Protein AF-A0A925YEY4-F1 (afdb_monomer_lite)

Radius of gyration: 25.32 Å; chains: 1; bounding box: 48×54×78 Å

Foldseek 3Di:
DDDDDDDDDDDDDDPPPPVPPPPDPLPPQAWAWEAEPLQRDIDGDGQADPVRHGDPCSQVVVQQSVADSVPRDGDRDDVVVSVVVVVVRSVVDPDHHYDD

Secondary structure (DSSP, 8-state):
---------------------------TTPPEEEEETTTTEEEEE-SB-TTSPBPTTHHHHHHHHTS-TTT----PPPHHHHHHHHHHHHHSTTPEEEE-

Sequence (100 aa):
MSGGPAQAAGSKTAAGSKNNKAARPQNRNAPIELYAVNSKETLRLRLRDDKGRPMRGVQKRFDALMRCHYTKKQHPMNPRLVRMLFQIGKHYPGRRIEVV

pLDDT: mean 78.92, std 19.23, range [35.88, 95.75]

Structure (mmCIF, N/CA/C/O backbone):
data_AF-A0A925YEY4-F1
#
_entry.id   AF-A0A925YEY4-F1
#
loop_
_atom_site.group_PDB
_atom_site.id
_atom_site.type_symbol
_atom_site.label_atom_id
_atom_site.label_alt_id
_atom_site.label_comp_id
_atom_site.label_asym_id
_atom_site.label_entity_id
_atom_site.label_seq_id
_atom_site.pdbx_PDB_ins_code
_atom_site.Cartn_x
_atom_site.Cartn_y
_atom_site.Cartn_z
_atom_site.occupancy
_atom_site.B_iso_or_equiv
_atom_site.auth_seq_id
_atom_site.auth_comp_id
_atom_site.auth_asym_id
_atom_site.auth_atom_id
_atom_site.pdbx_PDB_model_num
ATOM 1 N N . MET A 1 1 ? -36.915 -42.836 -62.210 1.00 45.84 1 MET A N 1
ATOM 2 C CA . MET A 1 1 ? -35.651 -43.604 -62.171 1.00 45.84 1 MET A CA 1
ATOM 3 C C . MET A 1 1 ? -34.549 -42.555 -62.143 1.00 45.84 1 MET A C 1
ATOM 5 O O . MET A 1 1 ? -34.510 -41.777 -63.076 1.00 45.84 1 MET A O 1
ATOM 9 N N . SER A 1 2 ? -33.742 -42.318 -61.115 1.00 45.28 2 SER A N 1
ATOM 10 C CA . SER A 1 2 ? -33.230 -43.139 -60.011 1.00 45.28 2 SER A CA 1
ATOM 11 C C . SER A 1 2 ? -32.613 -42.138 -59.009 1.00 45.28 2 SER A C 1
ATOM 13 O O . SER A 1 2 ? -31.981 -41.186 -59.444 1.00 45.28 2 SER A O 1
ATOM 15 N N . GLY A 1 3 ? -32.930 -42.180 -57.714 1.00 39.31 3 GLY A N 1
ATOM 16 C CA . GLY A 1 3 ? -32.018 -42.743 -56.708 1.00 39.31 3 GLY A CA 1
ATOM 17 C C . GLY A 1 3 ? -31.204 -41.661 -55.970 1.00 39.31 3 GLY A C 1
ATOM 18 O O . GLY A 1 3 ? -30.308 -41.064 -56.552 1.00 39.31 3 GLY A O 1
ATOM 19 N N . GLY A 1 4 ? -31.507 -41.423 -54.684 1.00 41.28 4 GLY A N 1
ATOM 20 C CA . GLY A 1 4 ? -30.571 -40.782 -53.739 1.00 41.28 4 GLY A CA 1
ATOM 21 C C . GLY A 1 4 ? -29.396 -41.719 -53.387 1.00 41.28 4 GLY A C 1
ATOM 22 O O . GLY A 1 4 ? -29.398 -42.863 -53.847 1.00 41.28 4 GLY A O 1
ATOM 23 N N . PRO A 1 5 ? -28.418 -41.296 -52.554 1.00 49.44 5 PRO A N 1
ATOM 24 C CA . PRO A 1 5 ? -28.714 -41.080 -51.136 1.00 49.44 5 PRO A CA 1
ATOM 25 C C . PRO A 1 5 ? -27.963 -39.921 -50.445 1.00 49.44 5 PRO A C 1
ATOM 27 O O . PRO A 1 5 ? -27.042 -39.300 -50.967 1.00 49.44 5 PRO A O 1
ATOM 30 N N . ALA A 1 6 ? -28.405 -39.681 -49.213 1.00 50.56 6 ALA A N 1
ATOM 31 C CA . ALA A 1 6 ? -27.840 -38.805 -48.201 1.00 50.56 6 ALA A CA 1
ATOM 32 C C . ALA A 1 6 ? -26.397 -39.146 -47.786 1.00 50.56 6 ALA A C 1
ATOM 34 O O . ALA A 1 6 ? -25.997 -40.307 -47.800 1.00 50.56 6 ALA A O 1
ATOM 35 N N . GLN A 1 7 ? -25.683 -38.128 -47.301 1.00 47.88 7 GLN A N 1
ATOM 36 C CA . GLN A 1 7 ? -24.586 -38.178 -46.323 1.00 47.88 7 GLN A CA 1
ATOM 37 C C . GLN A 1 7 ? -24.325 -36.731 -45.875 1.00 47.88 7 GLN A C 1
ATOM 39 O O . GLN A 1 7 ? -24.408 -35.821 -46.689 1.00 47.88 7 GLN A O 1
ATOM 44 N N . ALA A 1 8 ? -23.933 -36.378 -44.663 1.00 41.59 8 ALA A N 1
ATOM 45 C CA . ALA A 1 8 ? -23.978 -36.929 -43.316 1.00 41.59 8 ALA A CA 1
ATOM 46 C C . ALA A 1 8 ? -23.370 -35.801 -42.455 1.00 41.59 8 ALA A C 1
ATOM 48 O O . ALA A 1 8 ? -22.566 -35.000 -42.939 1.00 41.59 8 ALA A O 1
ATOM 49 N N . ALA A 1 9 ? -23.792 -35.703 -41.199 1.00 48.94 9 ALA A N 1
ATOM 50 C CA . ALA A 1 9 ? -23.377 -34.662 -40.273 1.00 48.94 9 ALA A CA 1
ATOM 51 C C . ALA A 1 9 ? -21.848 -34.579 -40.107 1.00 48.94 9 ALA A C 1
ATOM 53 O O . ALA A 1 9 ? -21.167 -35.586 -39.932 1.00 48.94 9 ALA A O 1
ATOM 54 N N . GLY A 1 10 ? -21.330 -33.350 -40.090 1.00 35.88 10 GLY A N 1
ATOM 55 C CA . GLY A 1 10 ? -19.942 -33.038 -39.761 1.00 35.88 10 GLY A CA 1
ATOM 56 C C . GLY A 1 10 ? -19.889 -31.923 -38.726 1.00 35.88 10 GLY A C 1
ATOM 57 O O . GLY A 1 10 ? -19.639 -30.765 -39.053 1.00 35.88 10 GLY A O 1
ATOM 58 N N . SER A 1 11 ? -20.159 -32.274 -37.472 1.00 49.59 11 SER A N 1
ATOM 59 C CA . SER A 1 11 ? -19.961 -31.444 -36.286 1.00 49.59 11 SER A CA 1
ATOM 60 C C . SER A 1 11 ? -18.496 -31.014 -36.167 1.00 49.59 11 SER A C 1
ATOM 62 O O . SER A 1 11 ? -17.648 -31.779 -35.708 1.00 49.59 11 SER A O 1
ATOM 64 N N . LYS A 1 12 ? -18.186 -29.774 -36.565 1.00 51.09 12 LYS A N 1
ATOM 65 C CA . LYS A 1 12 ? -16.891 -29.153 -36.271 1.00 51.09 12 LYS A CA 1
ATOM 66 C C . LYS A 1 12 ? -16.911 -28.638 -34.836 1.00 51.09 12 LYS A C 1
ATOM 68 O O . LYS A 1 12 ? -17.410 -27.559 -34.537 1.00 51.09 12 LYS A O 1
ATOM 73 N N . THR A 1 13 ? -16.394 -29.499 -33.968 1.00 43.62 13 THR A N 1
ATOM 74 C CA . THR A 1 13 ? -15.863 -29.248 -32.627 1.00 43.62 13 THR A CA 1
ATOM 75 C C . THR A 1 13 ? -15.491 -27.791 -32.371 1.00 43.62 13 THR A C 1
ATOM 77 O O . THR A 1 13 ? -14.644 -27.222 -33.063 1.00 43.62 13 THR A O 1
ATOM 80 N N . ALA A 1 14 ? -16.099 -27.237 -31.319 1.00 44.69 14 ALA A N 1
ATOM 81 C CA . ALA A 1 14 ? -15.724 -25.981 -30.696 1.00 44.69 14 ALA A CA 1
ATOM 82 C C . ALA A 1 14 ? -14.203 -25.922 -30.518 1.00 44.69 14 ALA A C 1
ATOM 84 O O . ALA A 1 14 ? -13.605 -26.736 -29.811 1.00 44.69 14 ALA A O 1
ATOM 85 N N . ALA A 1 15 ? -13.587 -24.955 -31.194 1.00 40.59 15 ALA A N 1
ATOM 86 C CA . ALA A 1 15 ? -12.189 -24.629 -31.022 1.00 40.59 15 ALA A CA 1
ATOM 87 C C . ALA A 1 15 ? -11.979 -24.223 -29.561 1.00 40.59 15 ALA A C 1
ATOM 89 O O . ALA A 1 15 ? -12.335 -23.121 -29.142 1.00 40.59 15 ALA A O 1
ATOM 90 N N . GLY A 1 16 ? -11.425 -25.144 -28.773 1.00 40.12 16 GLY A N 1
ATOM 91 C CA . GLY A 1 16 ? -10.897 -24.847 -27.456 1.00 40.12 16 GLY A CA 1
ATOM 92 C C . GLY A 1 16 ? -9.858 -23.746 -27.609 1.00 40.12 16 GLY A C 1
ATOM 93 O O . GLY A 1 16 ? -8.736 -23.998 -28.049 1.00 40.12 16 GLY A O 1
ATOM 94 N N . SER A 1 17 ? -10.252 -22.521 -27.266 1.00 43.72 17 SER A N 1
ATOM 95 C CA . SER A 1 17 ? -9.368 -21.369 -27.160 1.00 43.72 17 SER A CA 1
ATOM 96 C C . SER A 1 17 ? -8.375 -21.642 -26.034 1.00 43.72 17 SER A C 1
ATOM 98 O O . SER A 1 17 ? -8.573 -21.237 -24.886 1.00 43.72 17 SER A O 1
ATOM 100 N N . LYS A 1 18 ? -7.294 -22.357 -26.364 1.00 47.91 18 LYS A N 1
ATOM 101 C CA . LYS A 1 18 ? -6.075 -22.426 -25.563 1.00 47.91 18 LYS A CA 1
ATOM 102 C C . LYS A 1 18 ? -5.506 -21.020 -25.537 1.00 47.91 18 LYS A C 1
ATOM 104 O O . LYS A 1 18 ? -4.724 -20.622 -26.395 1.00 47.91 18 LYS A O 1
ATOM 109 N N . ASN A 1 19 ? -5.970 -20.251 -24.560 1.00 55.56 19 ASN A N 1
ATOM 110 C CA . ASN A 1 19 ? -5.469 -18.929 -24.266 1.00 55.56 19 ASN A CA 1
ATOM 111 C C . ASN A 1 19 ? -4.067 -19.127 -23.679 1.00 55.56 19 ASN A C 1
ATOM 113 O O . ASN A 1 19 ? -3.882 -19.187 -22.463 1.00 55.56 19 ASN A O 1
ATOM 117 N N . ASN A 1 20 ? -3.090 -19.328 -24.566 1.00 48.06 20 ASN A N 1
ATOM 118 C CA . ASN A 1 20 ? -1.677 -19.265 -24.251 1.00 48.06 20 ASN A CA 1
ATOM 119 C C . ASN A 1 20 ? -1.435 -17.851 -23.733 1.00 48.06 20 ASN A C 1
ATOM 121 O O . ASN A 1 20 ? -1.183 -16.924 -24.501 1.00 48.06 20 ASN A O 1
ATOM 125 N N . LYS A 1 21 ? -1.552 -17.673 -22.414 1.00 54.69 21 LYS A N 1
ATOM 126 C CA . LYS A 1 21 ? -1.031 -16.501 -21.725 1.00 54.69 21 LYS A CA 1
ATOM 127 C C . LYS A 1 21 ? 0.481 -16.583 -21.857 1.00 54.69 21 LYS A C 1
ATOM 129 O O . LYS A 1 21 ? 1.165 -17.062 -20.958 1.00 54.69 21 LYS A O 1
ATOM 134 N N . ALA A 1 22 ? 0.982 -16.158 -23.015 1.00 52.88 22 ALA A N 1
ATOM 135 C CA . ALA A 1 22 ? 2.379 -15.845 -23.212 1.00 52.88 22 ALA A CA 1
ATOM 136 C C . ALA A 1 22 ? 2.788 -14.987 -22.017 1.00 52.88 22 ALA A C 1
ATOM 138 O O . ALA A 1 22 ? 2.128 -13.983 -21.722 1.00 52.88 22 ALA A O 1
ATOM 139 N N . ALA A 1 23 ? 3.793 -15.450 -21.273 1.00 56.84 23 ALA A N 1
ATOM 140 C CA . ALA A 1 23 ? 4.321 -14.743 -20.124 1.00 56.84 23 ALA A CA 1
ATOM 141 C C . ALA A 1 23 ? 4.747 -13.353 -20.603 1.00 56.84 23 ALA A C 1
ATOM 143 O O . ALA A 1 23 ? 5.782 -13.185 -21.247 1.00 56.84 23 ALA A O 1
ATOM 144 N N . ARG A 1 24 ? 3.876 -12.362 -20.379 1.00 58.72 24 ARG A N 1
ATOM 145 C CA . ARG A 1 24 ? 4.124 -10.975 -20.765 1.00 58.72 24 ARG A CA 1
ATOM 146 C C . ARG A 1 24 ? 5.433 -10.580 -20.082 1.00 58.72 24 ARG A C 1
ATOM 148 O O . ARG A 1 24 ? 5.557 -10.861 -18.887 1.00 58.72 24 ARG A O 1
ATOM 155 N N . PRO A 1 25 ? 6.398 -9.972 -20.796 1.00 54.78 25 PRO A N 1
ATOM 156 C CA . PRO A 1 25 ? 7.690 -9.630 -20.221 1.00 54.78 25 PRO A CA 1
ATOM 157 C C . PRO A 1 25 ? 7.462 -8.892 -18.906 1.00 54.78 25 PRO A C 1
ATOM 159 O O . PRO A 1 25 ? 6.730 -7.900 -18.854 1.00 54.78 25 PRO A O 1
ATOM 162 N N . GLN A 1 26 ? 8.013 -9.457 -17.833 1.00 58.47 26 GLN A N 1
ATOM 163 C CA . GLN A 1 26 ? 7.749 -9.040 -16.464 1.00 58.47 26 GLN A CA 1
ATOM 164 C C . GLN A 1 26 ? 8.332 -7.638 -16.295 1.00 58.47 26 GLN A C 1
ATOM 166 O O . GLN A 1 26 ? 9.527 -7.468 -16.037 1.00 58.47 26 GLN A O 1
ATOM 171 N N . ASN A 1 27 ? 7.502 -6.617 -16.534 1.00 63.75 27 ASN A N 1
ATOM 172 C CA . ASN A 1 27 ? 7.915 -5.231 -16.412 1.00 63.75 27 ASN A CA 1
ATOM 173 C C . ASN A 1 27 ? 8.478 -5.064 -15.000 1.00 63.75 27 ASN A C 1
ATOM 175 O O . ASN A 1 27 ? 7.792 -5.306 -14.006 1.00 63.75 27 ASN A O 1
ATOM 179 N N . ARG A 1 28 ? 9.760 -4.695 -14.908 1.00 66.50 28 ARG A N 1
ATOM 180 C CA . ARG A 1 28 ? 10.477 -4.603 -13.630 1.00 66.50 28 ARG A CA 1
ATOM 181 C C . ARG A 1 28 ? 9.803 -3.628 -12.657 1.00 66.50 28 ARG A C 1
ATOM 183 O O . ARG A 1 28 ? 10.017 -3.775 -11.455 1.00 66.50 28 ARG A O 1
ATOM 190 N N . ASN A 1 29 ? 8.988 -2.707 -13.182 1.00 72.44 29 ASN A N 1
ATOM 191 C CA . ASN A 1 29 ? 8.201 -1.713 -12.458 1.00 72.44 29 ASN A CA 1
ATOM 192 C C . ASN A 1 29 ? 6.682 -1.977 -12.518 1.00 72.44 29 ASN A C 1
ATOM 194 O O . ASN A 1 29 ? 5.898 -1.046 -12.311 1.00 72.44 29 ASN A O 1
ATOM 198 N N . ALA A 1 30 ? 6.251 -3.207 -12.819 1.00 82.75 30 ALA A N 1
ATOM 199 C CA . ALA A 1 30 ? 4.836 -3.557 -12.801 1.00 82.75 30 ALA A CA 1
ATOM 200 C C . ALA A 1 30 ? 4.218 -3.222 -11.426 1.00 82.75 30 ALA A C 1
ATOM 202 O O . ALA A 1 30 ? 4.838 -3.509 -10.396 1.00 82.75 30 ALA A O 1
ATOM 203 N N . PRO A 1 31 ? 3.027 -2.599 -11.390 1.00 89.38 31 PRO A N 1
ATOM 204 C CA . PRO A 1 31 ? 2.299 -2.410 -10.144 1.00 89.38 31 PRO A CA 1
ATOM 205 C C . PRO A 1 31 ? 1.958 -3.766 -9.526 1.00 89.38 31 PRO A C 1
ATOM 207 O O . PRO A 1 31 ? 1.555 -4.682 -10.241 1.00 89.38 31 PRO A O 1
ATOM 210 N N . ILE A 1 32 ? 2.067 -3.866 -8.204 1.00 91.88 32 ILE A N 1
ATOM 211 C CA . ILE A 1 32 ? 1.496 -4.988 -7.451 1.00 91.88 32 ILE A CA 1
ATOM 212 C C . ILE A 1 32 ? 0.168 -4.554 -6.829 1.00 91.88 32 ILE A C 1
ATOM 214 O O . ILE A 1 32 ? -0.006 -3.377 -6.502 1.00 91.88 32 ILE A O 1
ATOM 218 N N . GLU A 1 33 ? -0.768 -5.482 -6.662 1.00 94.88 33 GLU A N 1
ATOM 219 C CA . GLU A 1 33 ? -2.064 -5.202 -6.040 1.00 94.88 33 GLU A CA 1
ATOM 220 C C . GLU A 1 33 ? -2.077 -5.714 -4.598 1.00 94.88 33 GLU A C 1
ATOM 222 O O . GLU A 1 33 ? -1.844 -6.896 -4.347 1.00 94.88 33 GLU A O 1
ATOM 227 N N . LEU A 1 34 ? -2.339 -4.811 -3.655 1.00 94.88 34 LEU A N 1
ATOM 228 C CA . LEU A 1 34 ? -2.584 -5.103 -2.246 1.00 94.88 34 LEU A CA 1
ATOM 229 C C . LEU A 1 34 ? -4.076 -4.929 -1.979 1.00 94.88 34 LEU A C 1
ATOM 231 O O . LEU A 1 34 ? -4.633 -3.884 -2.313 1.00 94.88 34 LEU A O 1
ATOM 235 N N . TYR A 1 35 ? -4.709 -5.920 -1.369 1.00 95.75 35 TYR A N 1
ATOM 236 C CA . TYR A 1 35 ? -6.112 -5.885 -0.980 1.00 95.75 35 TYR A CA 1
ATOM 237 C C . TYR A 1 35 ? -6.221 -6.014 0.537 1.00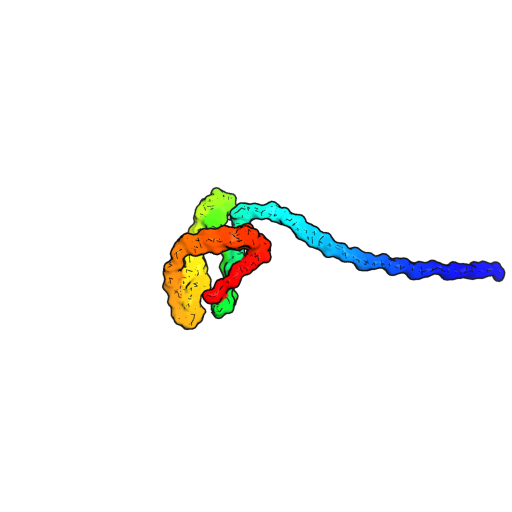 95.75 35 TYR A C 1
ATOM 239 O O . TYR A 1 35 ? -5.833 -7.033 1.102 1.00 95.75 35 TYR A O 1
ATOM 247 N N . ALA A 1 36 ? -6.737 -4.983 1.197 1.00 94.38 36 ALA A N 1
ATOM 248 C CA . ALA A 1 36 ? -7.014 -5.011 2.622 1.00 94.38 36 ALA A CA 1
ATOM 249 C C . ALA A 1 36 ? -8.394 -5.636 2.853 1.00 94.38 36 ALA A C 1
ATOM 251 O O . ALA A 1 36 ? -9.420 -5.047 2.512 1.00 94.38 36 ALA A O 1
ATOM 252 N N . VAL A 1 37 ? -8.423 -6.832 3.435 1.00 92.81 37 VAL A N 1
ATOM 253 C CA . VAL A 1 37 ? -9.643 -7.638 3.593 1.00 92.81 37 VAL A CA 1
ATOM 254 C C . VAL A 1 37 ? -10.636 -6.950 4.527 1.00 92.81 37 VAL A C 1
ATOM 256 O O . VAL A 1 37 ? -11.823 -6.858 4.220 1.00 92.81 37 VAL A O 1
ATOM 259 N N . ASN A 1 38 ? -10.130 -6.401 5.631 1.00 90.81 38 ASN A N 1
ATOM 260 C CA . ASN A 1 38 ? -10.944 -5.781 6.672 1.00 90.81 38 ASN A CA 1
ATOM 261 C C . ASN A 1 38 ? -11.581 -4.453 6.234 1.00 90.81 38 ASN A C 1
ATOM 263 O O . ASN A 1 38 ? -12.722 -4.166 6.588 1.00 90.81 38 ASN A O 1
ATOM 267 N N . SER A 1 39 ? -10.866 -3.634 5.458 1.00 89.69 39 SER A N 1
ATOM 268 C CA . SER A 1 39 ? -11.372 -2.346 4.961 1.00 89.69 39 SER A CA 1
ATOM 269 C C . SER A 1 39 ? -11.973 -2.424 3.556 1.00 89.69 39 SER A C 1
ATOM 271 O O . SER A 1 39 ? -12.581 -1.453 3.113 1.00 89.69 39 SER A O 1
ATOM 273 N N . LYS A 1 40 ? -11.830 -3.563 2.862 1.00 92.81 40 LYS A N 1
ATOM 274 C CA . LYS A 1 40 ? -12.184 -3.759 1.444 1.00 92.81 40 LYS A CA 1
ATOM 275 C C . LYS A 1 40 ? -11.517 -2.735 0.516 1.00 92.81 40 LYS A C 1
ATOM 277 O O . LYS A 1 40 ? -12.048 -2.390 -0.538 1.00 92.81 40 LYS A O 1
ATOM 282 N N . GLU A 1 41 ? -10.341 -2.245 0.901 1.00 93.38 41 GLU A N 1
ATOM 283 C CA . GLU A 1 41 ? -9.572 -1.268 0.131 1.00 93.38 41 GLU A CA 1
ATOM 284 C C . GLU A 1 41 ? -8.525 -1.955 -0.739 1.00 93.38 41 GLU A C 1
ATOM 286 O O . GLU A 1 41 ? -7.937 -2.966 -0.364 1.00 93.38 41 GLU A O 1
ATOM 291 N N . THR A 1 42 ? -8.264 -1.385 -1.914 1.00 94.94 42 THR A N 1
ATOM 292 C CA . THR A 1 42 ? -7.230 -1.882 -2.825 1.00 94.94 42 THR A CA 1
ATOM 293 C C . THR A 1 42 ? -6.184 -0.805 -3.065 1.00 94.94 42 THR A C 1
ATOM 295 O O . THR A 1 42 ? -6.513 0.327 -3.418 1.00 94.94 42 THR A O 1
ATOM 298 N N . LEU A 1 43 ? -4.909 -1.166 -2.936 1.00 94.25 43 LEU A N 1
ATOM 299 C CA . LEU A 1 43 ? -3.773 -0.314 -3.259 1.00 94.25 43 LEU A CA 1
ATOM 300 C C . LEU A 1 43 ? -2.944 -0.940 -4.380 1.00 94.25 43 LEU A C 1
ATOM 302 O O . LEU A 1 43 ? -2.350 -2.005 -4.226 1.00 94.25 43 LEU A O 1
ATOM 306 N N . ARG A 1 44 ? -2.832 -0.218 -5.497 1.00 93.25 44 ARG A N 1
ATOM 307 C CA . ARG A 1 44 ? -1.859 -0.522 -6.551 1.00 93.25 44 ARG A CA 1
ATOM 308 C C . ARG A 1 44 ? -0.515 0.100 -6.196 1.00 93.25 44 ARG A C 1
ATOM 310 O O . ARG A 1 44 ? -0.320 1.308 -6.344 1.00 93.25 44 ARG A O 1
ATOM 317 N N . LEU A 1 45 ? 0.408 -0.715 -5.704 1.00 90.50 45 LEU A N 1
ATOM 318 C CA . LEU A 1 45 ? 1.721 -0.270 -5.258 1.00 90.50 45 LEU A CA 1
ATOM 319 C C . LEU A 1 45 ? 2.711 -0.240 -6.428 1.00 90.50 45 LEU A C 1
ATOM 321 O O . LEU A 1 45 ? 3.011 -1.263 -7.042 1.00 90.50 45 LEU A O 1
ATOM 325 N N . ARG A 1 46 ? 3.274 0.945 -6.684 1.00 90.12 46 ARG A N 1
ATOM 326 C CA . ARG A 1 46 ? 4.437 1.167 -7.557 1.00 90.12 46 ARG A CA 1
ATOM 327 C C . ARG A 1 46 ? 5.497 1.922 -6.769 1.00 90.12 46 ARG A C 1
ATOM 329 O O . ARG A 1 46 ? 5.198 2.953 -6.174 1.00 90.12 46 ARG A O 1
ATOM 336 N N . LEU A 1 47 ? 6.732 1.423 -6.764 1.00 87.31 47 LEU A N 1
ATOM 337 C CA . LEU A 1 47 ? 7.842 2.092 -6.069 1.00 87.31 47 LEU A CA 1
ATOM 338 C C . LEU A 1 47 ? 8.539 3.149 -6.924 1.00 87.31 47 LEU A C 1
ATOM 340 O O . LEU A 1 47 ? 9.154 4.066 -6.380 1.00 87.31 47 LEU A O 1
ATOM 344 N N . ARG A 1 48 ? 8.476 3.007 -8.249 1.00 88.44 48 ARG A N 1
ATOM 345 C CA . ARG A 1 48 ? 9.159 3.878 -9.204 1.00 88.44 48 ARG A CA 1
ATOM 346 C C . ARG A 1 48 ? 8.198 4.358 -10.284 1.00 88.44 48 ARG A C 1
ATOM 348 O O . ARG A 1 48 ? 7.298 3.613 -10.682 1.00 88.44 48 ARG A O 1
ATOM 355 N N . ASP A 1 49 ? 8.401 5.593 -10.725 1.00 84.19 49 ASP A N 1
ATOM 356 C CA . ASP A 1 49 ? 7.727 6.150 -11.896 1.00 84.19 49 ASP A CA 1
ATOM 357 C C . ASP A 1 49 ? 8.297 5.560 -13.201 1.00 84.19 49 ASP A C 1
ATOM 359 O O . ASP A 1 49 ? 9.217 4.732 -13.194 1.00 84.19 49 ASP A O 1
ATOM 363 N N . ASP A 1 50 ? 7.746 5.990 -14.335 1.00 82.81 50 ASP A N 1
ATOM 364 C CA . ASP A 1 50 ? 8.192 5.543 -15.659 1.00 82.81 50 ASP A CA 1
ATOM 365 C C . ASP A 1 50 ? 9.612 6.036 -16.008 1.00 82.81 50 ASP A C 1
ATOM 367 O O . ASP A 1 50 ? 10.292 5.435 -16.834 1.00 82.81 50 ASP A O 1
ATOM 371 N N . LYS A 1 51 ? 10.100 7.078 -15.322 1.00 82.75 51 LYS A N 1
ATOM 372 C CA . LYS A 1 51 ? 11.461 7.632 -15.423 1.00 82.75 51 LYS A CA 1
ATOM 373 C C . LYS A 1 51 ? 12.431 7.004 -14.407 1.00 82.75 51 LYS A C 1
ATOM 375 O O . LYS A 1 51 ? 13.569 7.454 -14.285 1.00 82.75 51 LYS A O 1
ATOM 380 N N . GLY A 1 52 ? 12.000 5.988 -13.653 1.00 80.12 52 GLY A N 1
ATOM 381 C CA . GLY A 1 52 ? 12.796 5.296 -12.638 1.00 80.12 52 GLY A CA 1
ATOM 382 C C . GLY A 1 52 ? 12.959 6.037 -11.304 1.00 80.12 52 GLY A C 1
ATOM 383 O O . GLY A 1 52 ? 13.660 5.535 -10.421 1.00 80.12 52 GLY A O 1
ATOM 384 N N . ARG A 1 53 ? 12.312 7.191 -11.111 1.00 86.38 53 ARG A N 1
ATOM 385 C CA . ARG A 1 53 ? 12.387 7.976 -9.870 1.00 86.38 53 ARG A CA 1
ATOM 386 C C . ARG A 1 53 ? 11.509 7.354 -8.781 1.00 86.38 53 ARG A C 1
ATOM 388 O O . ARG A 1 53 ? 10.446 6.820 -9.098 1.00 86.38 53 ARG A O 1
ATOM 395 N N . PRO A 1 54 ? 11.897 7.434 -7.495 1.00 86.62 54 PRO A N 1
ATOM 396 C CA . PRO A 1 54 ? 11.049 6.988 -6.394 1.00 86.62 54 PRO A CA 1
ATOM 397 C C . PRO A 1 54 ? 9.687 7.692 -6.408 1.00 86.62 54 PRO A C 1
ATOM 399 O O . PRO A 1 54 ? 9.611 8.922 -6.447 1.00 86.62 54 PRO A O 1
ATOM 402 N N . MET A 1 55 ? 8.603 6.919 -6.350 1.00 88.25 55 MET A N 1
ATOM 403 C CA . MET A 1 55 ? 7.253 7.472 -6.366 1.00 88.25 55 MET A CA 1
ATOM 404 C C . MET A 1 55 ? 6.939 8.144 -5.020 1.00 88.25 55 MET A C 1
ATOM 406 O O . MET A 1 55 ? 6.981 7.521 -3.955 1.00 88.25 55 MET A O 1
ATOM 410 N N . ARG A 1 56 ? 6.621 9.442 -5.056 1.00 87.88 56 ARG A N 1
ATOM 411 C CA . ARG A 1 56 ? 6.298 10.221 -3.853 1.00 87.88 56 ARG A CA 1
ATOM 412 C C . ARG A 1 56 ? 4.958 9.787 -3.251 1.00 87.88 56 ARG A C 1
ATOM 414 O O . ARG A 1 56 ? 3.994 9.502 -3.959 1.00 87.88 56 ARG A O 1
ATOM 421 N N . GLY A 1 57 ? 4.892 9.758 -1.920 1.00 89.81 57 GLY A N 1
ATOM 422 C CA . GLY A 1 57 ? 3.657 9.476 -1.181 1.00 89.81 57 GLY A CA 1
ATOM 423 C C . GLY A 1 57 ? 3.241 8.003 -1.128 1.00 89.81 57 GLY A C 1
ATOM 424 O O . GLY A 1 57 ? 2.177 7.717 -0.589 1.00 89.81 57 GLY A O 1
ATOM 425 N N . VAL A 1 58 ? 4.063 7.073 -1.629 1.00 91.25 58 VAL A N 1
ATOM 426 C CA . VAL A 1 58 ? 3.830 5.622 -1.493 1.00 91.25 58 VAL A CA 1
ATOM 427 C C . VAL A 1 58 ? 3.616 5.230 -0.034 1.00 91.25 58 VAL A C 1
ATOM 429 O O . VAL A 1 58 ? 2.634 4.564 0.276 1.00 91.25 58 VAL A O 1
ATOM 432 N N . GLN A 1 59 ?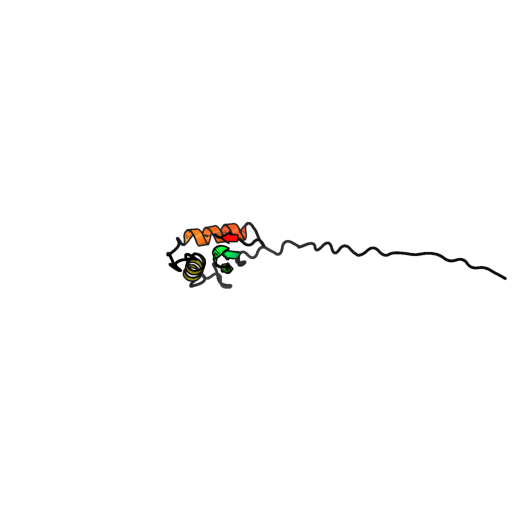 4.496 5.700 0.854 1.00 91.88 59 GLN A N 1
ATOM 433 C CA . GLN A 1 59 ? 4.423 5.390 2.279 1.00 91.88 59 GLN A CA 1
ATOM 434 C C . GLN A 1 59 ? 3.092 5.845 2.886 1.00 91.88 59 GLN A C 1
ATOM 436 O O . GLN A 1 59 ? 2.405 5.048 3.503 1.00 91.88 59 GLN A O 1
ATOM 441 N N . LYS A 1 60 ? 2.667 7.086 2.612 1.00 93.06 60 LYS A N 1
ATOM 442 C CA . LYS A 1 60 ? 1.394 7.619 3.121 1.00 93.06 60 LYS A CA 1
ATOM 443 C C . LYS A 1 60 ? 0.190 6.782 2.678 1.00 93.06 60 LYS A C 1
ATOM 445 O O . LYS A 1 60 ? -0.703 6.537 3.478 1.00 93.06 60 LYS A O 1
ATOM 450 N N . ARG A 1 61 ? 0.165 6.337 1.415 1.00 92.50 61 ARG A N 1
ATOM 451 C CA . ARG A 1 61 ? -0.913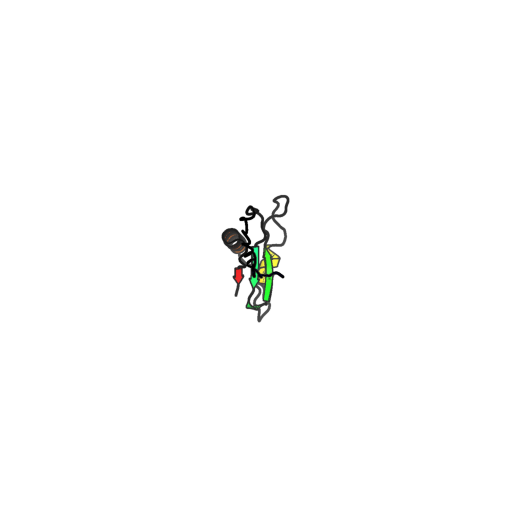 5.476 0.891 1.00 92.50 61 ARG A CA 1
ATOM 452 C C . ARG A 1 61 ? -0.891 4.092 1.531 1.00 92.50 61 ARG A C 1
ATOM 454 O O . ARG A 1 61 ? -1.945 3.537 1.805 1.00 92.50 61 ARG A O 1
ATOM 461 N N . PHE A 1 62 ? 0.301 3.550 1.758 1.00 92.94 62 PHE A N 1
ATOM 462 C CA . PHE A 1 62 ? 0.469 2.263 2.417 1.00 92.94 62 PHE A CA 1
ATOM 463 C C . PHE A 1 62 ? 0.042 2.313 3.886 1.00 92.94 62 PHE A C 1
ATOM 465 O O . PHE A 1 62 ? -0.746 1.482 4.318 1.00 92.94 62 PHE A O 1
ATOM 472 N N . ASP A 1 63 ? 0.477 3.326 4.631 1.00 93.50 63 ASP A N 1
ATOM 473 C CA . ASP A 1 63 ? 0.064 3.525 6.020 1.00 93.50 63 ASP A CA 1
ATOM 474 C C . ASP A 1 63 ? -1.462 3.716 6.127 1.00 93.50 63 ASP A C 1
ATOM 476 O O . ASP A 1 63 ? -2.088 3.204 7.050 1.00 93.50 63 ASP A O 1
ATOM 480 N N . ALA A 1 64 ? -2.080 4.406 5.158 1.00 93.12 64 ALA A N 1
ATOM 481 C CA . ALA A 1 64 ? -3.533 4.561 5.095 1.00 93.12 64 ALA A CA 1
ATOM 482 C C . ALA A 1 64 ? -4.268 3.241 4.802 1.00 93.12 64 ALA A C 1
ATOM 484 O O . ALA A 1 64 ? -5.347 3.028 5.354 1.00 93.12 64 ALA A O 1
ATOM 485 N N . LEU A 1 65 ? -3.697 2.362 3.968 1.00 92.50 65 LEU A N 1
ATOM 486 C CA . LEU A 1 65 ? -4.225 1.016 3.714 1.00 92.50 65 LEU A CA 1
ATOM 487 C C . LEU A 1 65 ? -4.167 0.151 4.984 1.00 92.50 65 LEU A C 1
ATOM 489 O O . LEU A 1 65 ? -5.113 -0.570 5.280 1.00 92.50 65 LEU A O 1
ATOM 493 N N . MET A 1 66 ? -3.071 0.259 5.740 1.00 91.94 66 MET A N 1
ATOM 494 C CA . MET A 1 66 ? -2.800 -0.507 6.964 1.00 91.94 66 MET A CA 1
ATOM 495 C C . MET A 1 66 ? -3.427 0.104 8.227 1.00 91.94 66 MET A C 1
ATOM 497 O O . MET A 1 66 ? -3.096 -0.300 9.344 1.00 91.94 66 MET A O 1
ATOM 501 N N . ARG A 1 67 ? -4.304 1.106 8.092 1.00 93.81 67 ARG A N 1
ATOM 502 C CA . ARG A 1 67 ? -4.958 1.727 9.249 1.00 93.81 67 ARG A CA 1
ATOM 503 C C . ARG A 1 67 ? -5.881 0.731 9.942 1.00 93.81 67 ARG A C 1
ATOM 505 O O . ARG A 1 67 ? -6.531 -0.089 9.295 1.00 93.81 67 ARG A O 1
ATOM 512 N N . CYS A 1 68 ? -6.001 0.849 11.262 1.00 91.25 68 CYS A N 1
ATOM 513 C CA . CYS A 1 68 ? -6.923 0.010 12.019 1.00 91.25 68 CYS A CA 1
ATOM 514 C C . CYS A 1 68 ? -8.356 0.206 11.498 1.00 91.25 68 CYS A C 1
ATOM 516 O O . CYS A 1 68 ? -8.855 1.332 11.448 1.00 91.25 68 CYS A O 1
ATOM 518 N N . HIS A 1 69 ? -9.041 -0.876 11.125 1.00 90.75 69 HIS A N 1
ATOM 519 C CA . HIS A 1 69 ? -10.364 -0.751 10.516 1.00 90.75 69 HIS A CA 1
ATOM 520 C C . HIS A 1 69 ? -11.441 -0.281 11.511 1.00 90.75 69 HIS A C 1
ATOM 522 O O . HIS A 1 69 ? -12.337 0.459 11.098 1.00 90.75 69 HIS A O 1
ATOM 528 N N . TYR A 1 70 ? -11.310 -0.641 12.796 1.00 90.44 70 TYR A N 1
ATOM 529 C CA . TYR A 1 70 ? -12.216 -0.228 13.873 1.00 90.44 70 TYR A CA 1
ATOM 530 C C . TYR A 1 70 ? -11.985 1.224 14.306 1.00 90.44 70 TYR A C 1
ATOM 532 O O . TYR A 1 70 ? -12.898 2.039 14.274 1.00 90.44 70 TYR A O 1
ATOM 540 N N . THR A 1 71 ? -10.753 1.565 14.693 1.00 93.00 71 THR A N 1
ATOM 541 C CA . THR A 1 71 ? -10.444 2.865 15.323 1.00 93.00 71 THR A CA 1
ATOM 542 C C . THR A 1 71 ? -10.006 3.943 14.336 1.00 93.00 71 THR A C 1
ATOM 544 O O . THR A 1 71 ? -9.831 5.092 14.727 1.00 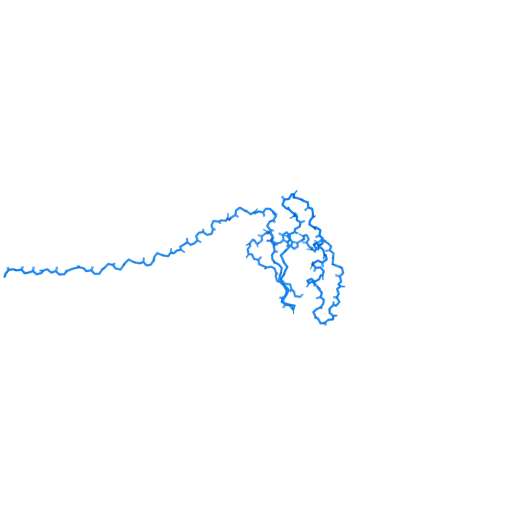93.00 71 THR A O 1
ATOM 547 N N . LYS A 1 72 ? -9.757 3.577 13.072 1.00 90.12 72 LYS A N 1
ATOM 548 C CA . LYS A 1 72 ? -9.169 4.429 12.021 1.00 90.12 72 LYS A CA 1
ATOM 549 C C . LYS A 1 72 ? -7.794 5.015 12.360 1.00 90.12 72 LYS A C 1
ATOM 551 O O . LYS A 1 72 ? -7.263 5.793 11.571 1.00 90.12 72 LYS A O 1
ATOM 556 N N . LYS A 1 73 ? -7.179 4.606 13.477 1.00 93.00 73 LYS A N 1
ATOM 557 C CA . LYS A 1 73 ? -5.821 5.012 13.843 1.00 93.00 73 LYS A CA 1
ATOM 558 C C . LYS A 1 73 ? -4.831 4.510 12.796 1.00 93.00 73 LYS A C 1
ATOM 560 O O . LYS A 1 73 ? -4.829 3.332 12.431 1.00 93.00 73 LYS A O 1
ATOM 565 N N . GLN A 1 74 ? -4.000 5.430 12.324 1.00 93.12 74 GLN A N 1
ATOM 566 C CA . 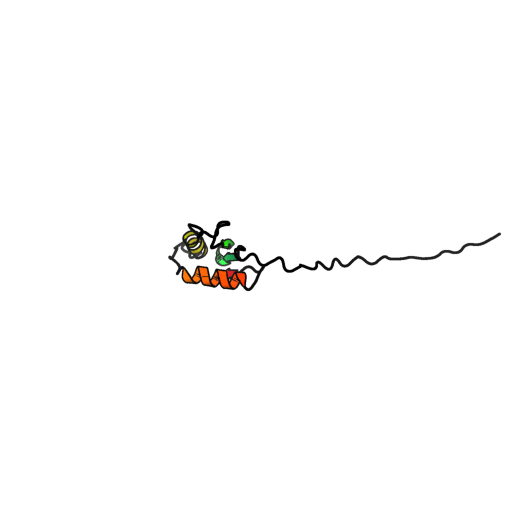GLN A 1 74 ? -2.923 5.167 11.385 1.00 93.12 74 GLN A CA 1
ATOM 567 C C . GLN A 1 74 ? -1.604 5.103 12.150 1.00 93.12 74 GLN A C 1
ATOM 569 O O . GLN A 1 74 ? -1.290 6.006 12.925 1.00 93.12 74 GLN A O 1
ATOM 574 N N . HIS A 1 75 ? -0.826 4.055 11.900 1.00 89.19 75 HIS A N 1
ATOM 575 C CA . HIS A 1 75 ? 0.523 3.919 12.434 1.00 89.19 75 HIS A CA 1
ATOM 576 C C . HIS A 1 75 ? 1.537 4.023 11.293 1.00 89.19 75 HIS A C 1
ATOM 578 O O . HIS A 1 75 ? 1.313 3.426 10.237 1.00 89.19 75 HIS A O 1
ATOM 584 N N . PRO A 1 76 ? 2.638 4.775 11.478 1.00 89.81 76 PRO A N 1
ATOM 585 C CA . PRO A 1 76 ? 3.694 4.844 10.481 1.00 89.81 76 PRO A CA 1
ATOM 586 C C . PRO A 1 76 ? 4.341 3.467 10.356 1.00 89.81 76 PRO A C 1
ATOM 588 O O . PRO A 1 76 ? 4.921 2.949 11.312 1.00 89.81 76 PRO A O 1
ATOM 591 N N . MET A 1 77 ? 4.229 2.862 9.179 1.00 91.62 77 MET A N 1
ATOM 592 C CA . MET A 1 77 ? 4.738 1.522 8.957 1.00 91.62 77 MET A CA 1
ATOM 593 C C . MET A 1 77 ? 6.191 1.562 8.492 1.00 91.62 77 MET A C 1
ATOM 595 O O . MET A 1 77 ? 6.622 2.490 7.805 1.00 91.62 77 MET A O 1
ATOM 599 N N . ASN A 1 78 ? 6.977 0.541 8.841 1.00 93.06 78 ASN A N 1
ATOM 600 C CA . ASN A 1 78 ? 8.385 0.515 8.452 1.00 93.06 78 ASN A CA 1
ATOM 601 C C . ASN A 1 78 ? 8.515 0.485 6.910 1.00 93.06 78 ASN A C 1
ATOM 603 O O . ASN A 1 78 ? 7.999 -0.445 6.281 1.00 93.06 78 ASN A O 1
ATOM 607 N N . PRO A 1 79 ? 9.254 1.418 6.277 1.00 90.62 79 PRO A N 1
ATOM 608 C CA . PRO A 1 79 ? 9.410 1.454 4.821 1.00 90.62 79 PRO A CA 1
ATOM 609 C C . PRO A 1 79 ? 10.006 0.177 4.210 1.00 90.62 79 PRO A C 1
ATOM 611 O O . PRO A 1 79 ? 9.835 -0.087 3.018 1.00 90.62 79 PRO A O 1
ATOM 614 N N . ARG A 1 80 ? 10.714 -0.637 5.005 1.00 93.50 80 ARG A N 1
ATOM 615 C CA . ARG A 1 80 ? 11.230 -1.942 4.569 1.00 93.50 80 ARG A CA 1
ATOM 616 C C . ARG A 1 80 ? 10.107 -2.928 4.251 1.00 93.50 80 ARG A C 1
ATOM 618 O O . ARG A 1 80 ? 10.249 -3.679 3.290 1.00 93.50 80 ARG A O 1
ATOM 625 N N . LEU A 1 81 ? 8.986 -2.875 4.974 1.00 92.38 81 LEU A N 1
ATOM 626 C CA . LEU A 1 81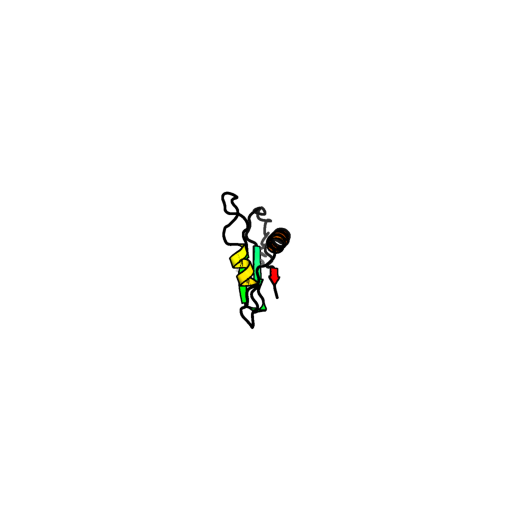 ? 7.829 -3.738 4.724 1.00 92.38 81 LEU A CA 1
ATOM 627 C C . LEU A 1 81 ? 7.265 -3.507 3.319 1.00 92.38 81 LEU A C 1
ATOM 629 O O . LEU A 1 81 ? 7.039 -4.456 2.576 1.00 92.38 81 LEU A O 1
ATOM 633 N N . VAL A 1 82 ? 7.135 -2.242 2.912 1.00 92.06 82 VAL A N 1
ATOM 634 C CA . VAL A 1 82 ? 6.665 -1.867 1.569 1.00 92.06 82 VAL A CA 1
ATOM 635 C C . VAL A 1 82 ? 7.566 -2.457 0.481 1.00 92.06 82 VAL A C 1
ATOM 637 O O . VAL A 1 82 ? 7.083 -2.981 -0.522 1.00 92.06 82 VAL A O 1
ATOM 640 N N . ARG A 1 83 ? 8.890 -2.402 0.680 1.00 91.88 83 ARG A N 1
ATOM 641 C CA . ARG A 1 83 ? 9.871 -2.963 -0.265 1.00 91.88 83 ARG A CA 1
ATOM 642 C C . ARG A 1 83 ? 9.771 -4.484 -0.345 1.00 91.88 83 ARG A C 1
ATOM 644 O O . ARG A 1 83 ? 9.806 -5.024 -1.446 1.00 91.88 83 ARG A O 1
ATOM 651 N N . MET A 1 84 ? 9.621 -5.148 0.798 1.00 94.00 84 MET A N 1
ATOM 652 C CA . MET A 1 84 ? 9.469 -6.600 0.879 1.00 94.00 84 MET A CA 1
ATOM 653 C C . MET A 1 84 ? 8.187 -7.065 0.178 1.00 94.00 84 MET A C 1
ATOM 655 O O . MET A 1 84 ? 8.241 -7.940 -0.680 1.00 94.00 84 MET A O 1
ATOM 659 N N . LEU A 1 85 ? 7.046 -6.425 0.456 1.00 92.56 85 LEU A N 1
ATOM 660 C CA . LEU A 1 85 ? 5.775 -6.732 -0.209 1.00 92.56 85 LEU A CA 1
ATOM 661 C C . LEU A 1 85 ? 5.864 -6.524 -1.722 1.00 92.56 85 LEU A C 1
ATOM 663 O O . LEU A 1 85 ? 5.384 -7.356 -2.487 1.00 92.56 85 LEU A O 1
ATOM 667 N N . PHE A 1 86 ? 6.538 -5.459 -2.164 1.00 91.75 86 PHE A N 1
ATOM 668 C CA . PHE A 1 86 ? 6.794 -5.231 -3.584 1.00 91.75 86 PHE A CA 1
ATOM 669 C C . PHE A 1 86 ? 7.618 -6.359 -4.224 1.00 91.75 86 PHE A C 1
ATOM 671 O O . PHE A 1 86 ? 7.294 -6.806 -5.324 1.00 91.75 86 PHE A O 1
ATOM 678 N N . GLN A 1 87 ? 8.660 -6.849 -3.545 1.00 91.81 87 GLN A N 1
ATOM 679 C CA . GLN A 1 87 ? 9.461 -7.983 -4.019 1.00 91.81 87 GLN A CA 1
ATOM 680 C C . GLN A 1 87 ? 8.631 -9.270 -4.112 1.00 91.81 87 GLN A C 1
ATOM 682 O O . GLN A 1 87 ? 8.712 -9.961 -5.127 1.00 91.81 87 GLN A O 1
ATOM 687 N N . ILE A 1 88 ? 7.793 -9.546 -3.110 1.00 92.31 88 ILE A N 1
ATOM 688 C CA . ILE A 1 88 ? 6.883 -10.700 -3.097 1.00 92.31 88 ILE A CA 1
ATOM 689 C C . ILE A 1 88 ? 5.890 -10.613 -4.261 1.00 92.31 88 ILE A C 1
ATOM 691 O O . ILE A 1 88 ? 5.779 -11.548 -5.049 1.00 92.31 88 ILE A O 1
ATOM 695 N N . GLY A 1 89 ? 5.211 -9.477 -4.436 1.00 91.00 89 GLY A N 1
ATOM 696 C CA . GLY A 1 89 ? 4.238 -9.312 -5.522 1.00 91.00 89 GLY A CA 1
ATOM 697 C C . GLY A 1 89 ? 4.879 -9.389 -6.910 1.00 91.00 89 GLY A C 1
ATOM 698 O O . GLY A 1 89 ? 4.282 -9.909 -7.848 1.00 91.00 89 GLY A O 1
ATOM 699 N N . LYS A 1 90 ? 6.134 -8.946 -7.046 1.00 89.88 90 LYS A N 1
ATOM 700 C CA . LYS A 1 90 ? 6.904 -9.119 -8.283 1.00 89.88 90 LYS A CA 1
ATOM 701 C C . LYS A 1 90 ? 7.240 -10.587 -8.562 1.00 89.88 90 LYS A C 1
ATOM 703 O O . LYS A 1 90 ? 7.286 -10.973 -9.732 1.00 89.88 90 LYS A O 1
ATOM 708 N N . HIS A 1 91 ? 7.494 -11.375 -7.518 1.00 90.19 91 HIS A N 1
ATOM 709 C CA . HIS A 1 91 ? 7.766 -12.807 -7.628 1.00 90.19 91 HIS A CA 1
ATOM 710 C C . HIS A 1 91 ? 6.523 -13.595 -8.074 1.00 90.19 91 HIS A C 1
ATOM 712 O O . HIS A 1 91 ? 6.651 -14.532 -8.855 1.00 90.19 91 HIS A O 1
ATOM 718 N N . TYR A 1 92 ? 5.325 -13.159 -7.668 1.00 88.69 92 TYR A N 1
ATOM 719 C CA . TYR A 1 92 ? 4.041 -13.773 -8.030 1.00 88.69 92 TYR A CA 1
ATOM 720 C C . TYR A 1 92 ? 3.202 -12.871 -8.962 1.00 88.69 92 TYR A C 1
ATOM 722 O O . TYR A 1 92 ? 2.211 -12.274 -8.529 1.00 88.69 92 TYR A O 1
ATOM 730 N N . PRO A 1 93 ? 3.555 -12.752 -10.257 1.00 84.38 93 PRO A N 1
ATOM 731 C CA . PRO A 1 93 ? 2.883 -11.836 -11.175 1.00 84.38 93 PRO A CA 1
ATOM 732 C C . PRO A 1 93 ? 1.405 -12.201 -11.382 1.00 84.38 93 PRO A C 1
ATOM 734 O O . PRO A 1 93 ? 1.045 -13.364 -11.555 1.00 84.38 93 PRO A O 1
ATOM 737 N N . GLY A 1 94 ? 0.536 -11.186 -11.397 1.00 85.38 94 GLY A N 1
ATOM 738 C CA . GLY A 1 94 ? -0.908 -11.355 -11.611 1.00 85.38 94 GLY A CA 1
ATOM 739 C C . GLY A 1 94 ? -1.675 -11.906 -10.404 1.00 85.38 94 GLY A C 1
ATOM 740 O O . GLY A 1 94 ? -2.878 -12.143 -10.511 1.00 85.38 94 GLY A O 1
ATOM 741 N N . ARG A 1 95 ? -1.007 -12.104 -9.262 1.00 89.69 95 ARG A N 1
ATOM 742 C CA . ARG A 1 95 ? -1.647 -12.398 -7.978 1.00 89.69 95 ARG A CA 1
ATOM 743 C C . ARG A 1 95 ? -1.744 -11.117 -7.152 1.00 89.69 95 ARG A C 1
ATOM 745 O O . ARG A 1 95 ? -0.829 -10.294 -7.164 1.00 89.69 95 ARG A O 1
ATOM 752 N N . ARG A 1 96 ? -2.854 -10.964 -6.430 1.00 92.62 96 ARG A N 1
ATOM 753 C CA . ARG A 1 96 ? -3.004 -9.923 -5.408 1.00 92.62 96 ARG A CA 1
ATOM 754 C C . ARG A 1 96 ? -2.486 -10.441 -4.071 1.00 92.62 96 ARG A C 1
ATOM 756 O O . ARG A 1 96 ? -2.610 -11.630 -3.785 1.00 92.62 96 ARG A O 1
ATOM 763 N N . ILE A 1 97 ? -1.931 -9.549 -3.264 1.00 94.19 97 ILE A N 1
ATOM 764 C CA . ILE A 1 97 ? -1.564 -9.829 -1.877 1.00 94.19 97 ILE A CA 1
ATOM 765 C C . ILE A 1 97 ? -2.731 -9.390 -1.001 1.00 94.19 97 ILE A C 1
ATOM 767 O O . ILE A 1 97 ? -3.139 -8.231 -1.056 1.00 94.19 97 ILE A O 1
ATOM 771 N N . GLU A 1 98 ? -3.262 -10.305 -0.202 1.00 93.94 98 GLU A N 1
ATOM 772 C CA . GLU A 1 98 ? -4.334 -10.014 0.747 1.00 93.94 98 GLU A CA 1
ATOM 773 C C . GLU A 1 98 ? -3.729 -9.708 2.119 1.00 93.94 98 GLU A C 1
ATOM 775 O O . GLU A 1 98 ? -2.830 -10.411 2.580 1.00 93.94 98 GLU A O 1
ATOM 780 N N . VAL A 1 99 ? -4.183 -8.623 2.743 1.00 90.06 99 VAL A N 1
ATOM 781 C CA . VAL A 1 99 ? -3.680 -8.124 4.027 1.00 90.06 99 VAL A CA 1
ATOM 782 C C . VAL A 1 99 ? -4.852 -7.994 4.996 1.00 90.06 99 VAL A C 1
ATOM 784 O O . VAL A 1 99 ? -5.918 -7.507 4.609 1.00 90.06 99 VAL A O 1
ATOM 787 N N . VAL A 1 100 ? -4.664 -8.448 6.234 1.00 86.62 100 VAL A N 1
ATOM 788 C CA . VAL A 1 100 ? -5.689 -8.494 7.291 1.00 86.62 100 VAL A CA 1
ATOM 789 C C . VAL A 1 100 ? -5.296 -7.550 8.414 1.00 86.62 100 VAL A C 1
ATOM 791 O O . VAL A 1 100 ? -4.137 -7.643 8.870 1.00 86.62 100 VAL A O 1
#